Protein AF-A0A7J4QQ68-F1 (afdb_monomer_lite)

Sequence (61 aa):
ARLPTVHGDFNIRVFHENETGFDHVALTLGEMKGPDPVLVRLHSECLTGDAFGSSRCDCGP

Radius of gyration: 14.23 Å; chains: 1; bounding box: 38×22×32 Å

pLDDT: mean 94.86, std 3.99, range [74.38, 97.56]

Secondary structure (DSSP, 8-state):
-EEEETTEEEEEEEEE-TTT--EEEEEE-S---SSSPPP-------IIIIIT--TT-SS--

Structure (mmCIF, N/CA/C/O backbone):
data_AF-A0A7J4QQ68-F1
#
_entry.id   AF-A0A7J4QQ68-F1
#
loop_
_atom_site.group_PDB
_atom_site.id
_atom_site.type_symbol
_atom_site.label_atom_id
_atom_site.label_alt_id
_atom_site.label_comp_id
_atom_site.label_asym_id
_atom_site.label_entity_id
_atom_site.label_seq_id
_atom_site.pdbx_PDB_ins_code
_atom_site.Cartn_x
_atom_site.Cartn_y
_atom_site.Cartn_z
_atom_site.occupancy
_atom_site.B_iso_or_equiv
_atom_site.auth_seq_id
_atom_site.auth_comp_id
_atom_site.auth_asym_id
_atom_site.auth_atom_id
_atom_site.pdbx_PDB_model_num
ATOM 1 N N . ALA A 1 1 ? 6.042 -10.842 0.892 1.00 94.38 1 ALA A N 1
ATOM 2 C CA . ALA A 1 1 ? 5.111 -11.812 0.269 1.00 94.38 1 ALA A CA 1
ATOM 3 C C . ALA A 1 1 ? 4.598 -11.230 -1.048 1.00 94.38 1 ALA A C 1
ATOM 5 O O . ALA A 1 1 ? 4.870 -10.061 -1.301 1.00 94.38 1 ALA A O 1
ATOM 6 N N . ARG A 1 2 ? 3.906 -12.013 -1.885 1.00 96.31 2 ARG A N 1
ATOM 7 C CA . ARG A 1 2 ? 3.258 -11.506 -3.109 1.00 96.31 2 ARG A CA 1
ATOM 8 C C . ARG A 1 2 ? 1.767 -11.274 -2.878 1.00 96.31 2 ARG A C 1
ATOM 10 O O . ARG A 1 2 ? 1.147 -12.065 -2.171 1.00 96.31 2 ARG A O 1
ATOM 17 N N . LEU A 1 3 ? 1.231 -10.207 -3.460 1.00 97.31 3 LEU A N 1
ATOM 18 C CA . LEU A 1 3 ? -0.165 -9.789 -3.401 1.00 97.31 3 LEU A CA 1
ATOM 19 C C . LEU A 1 3 ? -0.664 -9.534 -4.837 1.00 97.31 3 LEU A C 1
ATOM 21 O O . LEU A 1 3 ? -0.486 -8.431 -5.362 1.00 97.31 3 LEU A O 1
ATOM 25 N N . PRO A 1 4 ? -1.270 -10.538 -5.490 1.00 97.12 4 PRO A N 1
ATOM 26 C CA . PRO A 1 4 ? -1.860 -10.356 -6.808 1.00 97.12 4 PRO A CA 1
ATOM 27 C C . PRO A 1 4 ? -3.129 -9.501 -6.710 1.00 97.12 4 PRO A C 1
ATOM 29 O O . PRO A 1 4 ? -4.005 -9.764 -5.888 1.00 97.12 4 PRO A O 1
ATOM 32 N N . THR A 1 5 ? -3.244 -8.492 -7.571 1.00 96.56 5 THR A N 1
ATOM 33 C CA . THR A 1 5 ? -4.405 -7.592 -7.659 1.00 96.56 5 THR A CA 1
ATOM 34 C C . THR A 1 5 ? -4.864 -7.445 -9.111 1.00 96.56 5 THR A C 1
ATOM 36 O O . THR A 1 5 ? -4.148 -7.823 -10.039 1.00 96.56 5 THR A O 1
ATOM 39 N N . VAL A 1 6 ? -6.027 -6.826 -9.333 1.00 96.94 6 VAL A N 1
ATOM 40 C CA . VAL A 1 6 ? -6.501 -6.480 -10.689 1.00 96.94 6 VAL A CA 1
ATOM 41 C C . VAL A 1 6 ? -5.601 -5.459 -11.405 1.00 96.94 6 VAL A C 1
ATOM 43 O O . VAL A 1 6 ? -5.685 -5.324 -12.622 1.00 96.94 6 VAL A O 1
ATOM 46 N N . HIS A 1 7 ? -4.726 -4.763 -10.670 1.00 95.06 7 HIS A N 1
ATOM 47 C CA . HIS A 1 7 ? -3.808 -3.748 -11.196 1.00 95.06 7 HIS A CA 1
ATOM 48 C C . HIS A 1 7 ? -2.375 -4.263 -11.408 1.00 95.06 7 HIS A C 1
ATOM 50 O O . HIS A 1 7 ? -1.535 -3.530 -11.923 1.00 95.06 7 HIS A O 1
ATOM 56 N N . GLY A 1 8 ? -2.077 -5.506 -11.017 1.00 95.19 8 GLY A N 1
ATOM 57 C CA . GLY A 1 8 ? -0.741 -6.096 -11.110 1.00 95.19 8 GLY A CA 1
ATOM 58 C C . GLY A 1 8 ? -0.369 -6.943 -9.894 1.00 95.19 8 GLY A C 1
ATOM 59 O O . GLY A 1 8 ? -1.129 -7.048 -8.928 1.00 95.19 8 GLY A O 1
ATOM 60 N N . ASP A 1 9 ? 0.814 -7.558 -9.953 1.00 96.50 9 ASP A N 1
ATOM 61 C CA . ASP A 1 9 ? 1.378 -8.372 -8.869 1.00 96.50 9 ASP A CA 1
ATOM 62 C C . ASP A 1 9 ? 2.317 -7.512 -8.014 1.00 96.50 9 ASP A C 1
ATOM 64 O O . ASP A 1 9 ? 3.398 -7.119 -8.461 1.00 96.50 9 ASP A O 1
ATOM 68 N N . PHE A 1 10 ? 1.884 -7.192 -6.796 1.00 97.44 10 PHE A N 1
ATOM 69 C CA . PHE A 1 10 ? 2.651 -6.377 -5.861 1.00 97.44 10 PHE A CA 1
ATOM 70 C C . PHE A 1 10 ? 3.436 -7.252 -4.891 1.00 97.44 10 PHE A C 1
ATOM 72 O O . PHE A 1 10 ? 2.986 -8.311 -4.453 1.00 97.44 10 PHE A O 1
ATOM 79 N N . ASN A 1 11 ? 4.590 -6.761 -4.455 1.00 97.31 11 ASN A N 1
ATOM 80 C CA . ASN A 1 11 ? 5.231 -7.278 -3.257 1.00 97.31 11 ASN A CA 1
ATOM 81 C C . ASN A 1 11 ? 4.687 -6.536 -2.038 1.00 97.31 11 ASN A C 1
ATOM 83 O O . ASN A 1 11 ? 4.722 -5.311 -1.984 1.00 97.31 11 ASN A O 1
ATOM 87 N N . ILE A 1 12 ? 4.224 -7.291 -1.046 1.00 97.56 12 ILE A N 1
ATOM 88 C CA . ILE A 1 12 ? 3.758 -6.771 0.239 1.00 97.56 12 ILE A CA 1
ATOM 89 C C . ILE A 1 12 ? 4.800 -7.034 1.329 1.00 97.56 12 ILE A C 1
ATOM 91 O O . ILE A 1 12 ? 5.310 -8.158 1.472 1.00 97.56 12 ILE A O 1
ATOM 95 N N . ARG A 1 13 ? 5.112 -5.995 2.108 1.00 97.31 13 ARG A N 1
ATOM 96 C CA . ARG A 1 13 ? 6.006 -6.056 3.268 1.00 97.31 13 ARG A CA 1
ATOM 97 C C . ARG A 1 13 ? 5.365 -5.375 4.471 1.00 97.31 13 ARG A C 1
ATOM 99 O O . ARG A 1 13 ? 4.847 -4.274 4.339 1.00 97.31 13 ARG A O 1
ATOM 106 N N . VAL A 1 14 ? 5.455 -6.034 5.623 1.00 97.31 14 VAL A N 1
ATOM 107 C CA . VAL A 1 14 ? 4.997 -5.511 6.915 1.00 97.31 14 VAL A CA 1
ATOM 108 C C . VAL A 1 14 ? 6.179 -4.888 7.659 1.00 97.31 14 VAL A C 1
ATOM 110 O O . VAL A 1 14 ? 7.293 -5.422 7.621 1.00 97.31 14 VAL A O 1
ATOM 113 N N . PHE A 1 15 ? 5.927 -3.764 8.316 1.00 97.19 15 PHE A N 1
ATOM 114 C CA . PHE A 1 15 ? 6.834 -3.049 9.200 1.00 97.19 15 PHE A CA 1
ATOM 115 C C . PHE A 1 15 ? 6.177 -2.948 10.570 1.00 97.19 15 PHE A C 1
ATOM 117 O O . PHE A 1 15 ? 5.132 -2.322 10.702 1.00 97.19 15 PHE A O 1
ATOM 124 N N . HIS A 1 16 ? 6.798 -3.561 11.569 1.00 97.38 16 HIS A N 1
ATOM 125 C CA . HIS A 1 16 ? 6.308 -3.530 12.938 1.00 97.38 16 HIS A CA 1
ATOM 126 C C . HIS A 1 16 ? 6.911 -2.339 13.689 1.00 97.38 16 HIS A C 1
ATOM 128 O O . HIS A 1 16 ? 8.134 -2.163 13.699 1.00 97.38 16 HIS A O 1
ATOM 134 N N . GLU A 1 17 ? 6.067 -1.528 14.312 1.00 96.75 17 GLU A N 1
ATOM 135 C CA . GLU A 1 17 ? 6.459 -0.393 15.138 1.00 96.75 17 GLU A CA 1
ATOM 136 C C . GLU A 1 17 ? 6.527 -0.819 16.608 1.00 96.75 17 GLU A C 1
ATOM 138 O O . GLU A 1 17 ? 5.510 -1.003 17.266 1.00 96.75 17 GLU A O 1
ATOM 143 N N . ASN A 1 18 ? 7.741 -0.958 17.147 1.00 95.81 18 ASN A N 1
ATOM 144 C CA . ASN A 1 18 ? 7.943 -1.504 18.495 1.00 95.81 18 ASN A CA 1
ATOM 145 C C . ASN A 1 18 ? 7.357 -0.635 19.624 1.00 95.81 18 ASN A C 1
ATOM 147 O O . ASN A 1 18 ? 7.071 -1.156 20.698 1.00 95.81 18 ASN A O 1
ATOM 151 N N . GLU A 1 19 ? 7.235 0.680 19.421 1.00 97.25 19 GLU A N 1
ATOM 152 C CA . GLU A 1 19 ? 6.773 1.605 20.467 1.00 97.25 19 GLU A CA 1
ATOM 153 C C . GLU A 1 19 ? 5.255 1.554 20.658 1.00 97.25 19 GLU A C 1
ATOM 155 O O . GLU A 1 19 ? 4.766 1.609 21.785 1.00 97.25 19 GLU A O 1
ATOM 160 N N . THR A 1 20 ? 4.510 1.426 19.561 1.00 96.31 20 THR A N 1
ATOM 161 C CA . THR A 1 20 ? 3.041 1.407 19.555 1.00 96.31 20 THR A CA 1
ATOM 162 C C . THR A 1 20 ? 2.477 -0.011 19.455 1.00 96.31 20 THR A C 1
ATOM 164 O O . THR A 1 20 ? 1.339 -0.254 19.854 1.00 96.31 20 THR A O 1
ATOM 167 N N . GLY A 1 21 ? 3.270 -0.949 18.932 1.00 96.06 21 GLY A N 1
ATOM 168 C CA . GLY A 1 21 ? 2.858 -2.304 18.579 1.00 96.06 21 GLY A CA 1
ATOM 169 C C . GLY A 1 21 ? 2.084 -2.393 17.261 1.00 96.06 21 GLY A C 1
ATOM 170 O O . GLY A 1 21 ? 1.540 -3.457 16.967 1.00 96.06 21 GLY A O 1
ATOM 171 N N . PHE A 1 22 ? 1.995 -1.308 16.484 1.00 96.25 22 PHE A N 1
ATOM 172 C CA . PHE A 1 22 ? 1.250 -1.300 15.226 1.00 96.25 22 PHE A CA 1
ATOM 173 C C . PHE A 1 22 ? 2.046 -1.883 14.061 1.00 96.25 22 PHE A C 1
ATOM 175 O O . PHE A 1 22 ? 3.267 -1.750 13.972 1.00 96.25 22 PHE A O 1
ATOM 182 N N . ASP A 1 23 ? 1.315 -2.493 13.133 1.00 97.25 23 ASP A N 1
ATOM 183 C CA . ASP A 1 23 ? 1.851 -2.999 11.879 1.00 97.25 23 ASP A CA 1
ATOM 184 C C . ASP A 1 23 ? 1.480 -2.060 10.734 1.00 97.25 23 ASP A C 1
ATOM 186 O O . ASP A 1 23 ? 0.310 -1.769 10.493 1.00 97.25 23 ASP A O 1
ATOM 190 N N . HIS A 1 24 ? 2.490 -1.640 9.982 1.00 97.12 24 HIS A N 1
ATOM 191 C CA . HIS A 1 24 ? 2.347 -0.835 8.775 1.00 97.12 24 HIS A CA 1
ATOM 192 C C . HIS A 1 24 ? 2.708 -1.668 7.550 1.00 97.12 24 HIS A C 1
ATOM 194 O O . HIS A 1 24 ? 3.543 -2.572 7.617 1.00 97.12 24 HIS A O 1
ATOM 200 N N . VAL A 1 25 ? 2.113 -1.366 6.399 1.00 97.56 25 VAL A N 1
ATOM 201 C CA . VAL A 1 25 ? 2.305 -2.154 5.177 1.00 97.56 25 VAL A CA 1
ATOM 202 C C . VAL A 1 25 ? 2.823 -1.280 4.044 1.00 97.56 25 VAL A C 1
ATOM 204 O O . VAL A 1 25 ? 2.304 -0.195 3.801 1.00 97.56 25 VAL A O 1
ATOM 207 N N . ALA A 1 26 ? 3.809 -1.784 3.300 1.00 97.31 26 ALA A N 1
ATOM 208 C CA . ALA A 1 26 ? 4.199 -1.222 2.012 1.00 97.31 26 ALA A CA 1
ATOM 209 C C . ALA A 1 26 ? 3.915 -2.205 0.87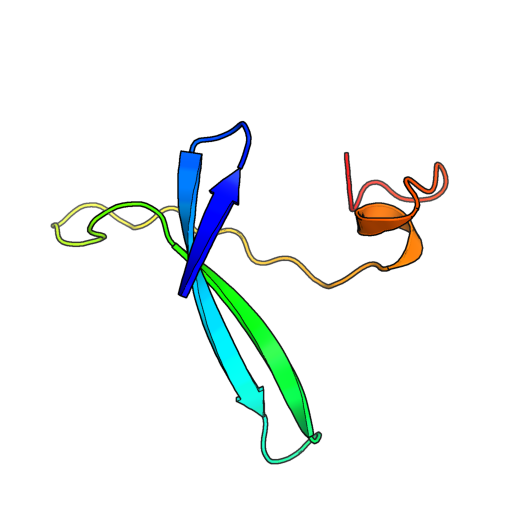5 1.00 97.31 26 ALA A C 1
ATOM 211 O O . ALA A 1 26 ? 4.249 -3.393 0.962 1.00 97.31 26 ALA A O 1
ATOM 212 N N . LEU A 1 27 ? 3.348 -1.673 -0.207 1.00 97.44 27 LEU A N 1
ATOM 213 C CA . LEU A 1 27 ? 3.165 -2.356 -1.482 1.00 97.44 27 LEU A CA 1
ATOM 214 C C . LEU A 1 27 ? 4.175 -1.799 -2.485 1.00 97.44 27 LEU A C 1
ATOM 216 O O . LEU A 1 27 ? 4.259 -0.587 -2.671 1.00 97.44 27 LEU A O 1
ATOM 220 N N . THR A 1 28 ? 4.946 -2.671 -3.132 1.00 96.75 28 THR A N 1
ATOM 221 C CA . THR A 1 28 ? 5.937 -2.275 -4.141 1.00 96.75 28 THR A CA 1
ATOM 222 C C . THR A 1 28 ? 5.713 -3.017 -5.451 1.00 96.75 28 THR A C 1
ATOM 224 O O . TH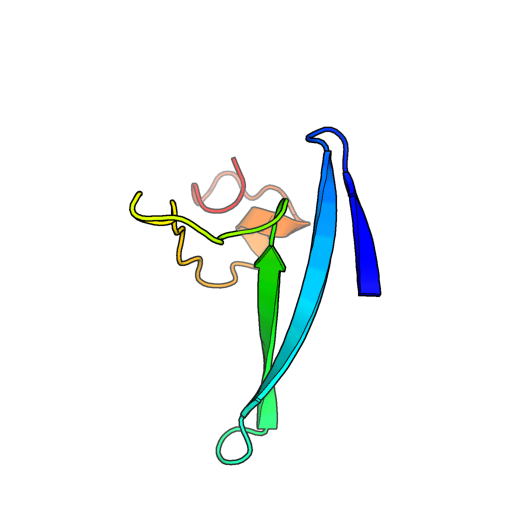R A 1 28 ? 5.328 -4.188 -5.461 1.00 96.75 28 THR A O 1
ATOM 227 N N . LEU A 1 29 ? 5.957 -2.329 -6.567 1.00 95.25 29 LEU A N 1
ATOM 228 C CA . LEU A 1 29 ? 5.792 -2.860 -7.918 1.00 9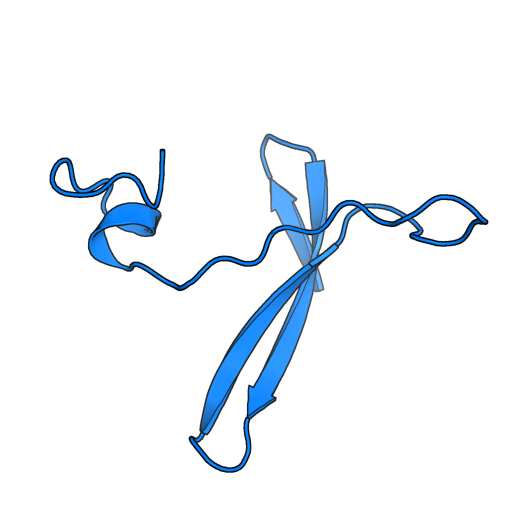5.25 29 LEU A CA 1
ATOM 229 C C . LEU A 1 29 ? 7.108 -2.729 -8.692 1.00 95.25 29 LEU A C 1
ATOM 231 O O . LEU A 1 29 ? 7.657 -1.635 -8.802 1.00 95.25 29 LEU A O 1
ATOM 235 N N . GLY A 1 30 ? 7.593 -3.843 -9.246 1.00 91.31 30 GLY A N 1
ATOM 236 C CA . GLY A 1 30 ? 8.819 -3.880 -10.050 1.00 91.31 30 GLY A CA 1
ATOM 237 C C . GLY A 1 30 ? 10.113 -3.617 -9.269 1.00 91.31 30 GLY A C 1
ATOM 238 O O . GLY A 1 30 ? 10.159 -3.670 -8.038 1.00 91.31 30 GLY A O 1
ATOM 239 N N . GLU A 1 31 ? 11.193 -3.360 -10.011 1.00 85.81 31 GLU A N 1
ATOM 240 C CA . GLU A 1 31 ? 12.498 -3.019 -9.447 1.00 85.81 31 GLU A CA 1
ATOM 241 C C . GLU A 1 31 ? 12.695 -1.502 -9.478 1.00 85.81 31 GLU A C 1
ATOM 243 O O . GLU A 1 31 ? 12.943 -0.914 -10.524 1.00 85.81 31 GLU A O 1
ATOM 248 N N . MET A 1 32 ? 12.602 -0.863 -8.311 1.00 89.50 32 MET A N 1
ATOM 249 C CA . MET A 1 32 ? 12.795 0.583 -8.108 1.00 89.50 32 MET A CA 1
ATOM 250 C C . MET A 1 32 ? 14.283 0.989 -8.182 1.00 89.50 32 MET A C 1
ATOM 252 O O . MET A 1 32 ? 14.779 1.747 -7.351 1.00 89.50 32 MET A O 1
ATOM 256 N N . LYS A 1 33 ? 15.031 0.404 -9.121 1.00 87.12 33 LYS A N 1
ATOM 257 C CA . LYS A 1 33 ? 16.462 0.641 -9.327 1.00 87.12 33 LYS A CA 1
ATOM 258 C C . LYS A 1 33 ? 16.631 1.505 -10.568 1.00 87.12 33 LYS A C 1
ATOM 260 O O . LYS A 1 33 ? 16.259 1.092 -11.660 1.00 87.12 33 LYS A O 1
ATOM 265 N N . GLY A 1 34 ? 17.224 2.679 -10.413 1.00 85.94 34 GLY A N 1
ATOM 266 C CA . GLY A 1 34 ? 17.474 3.584 -11.527 1.00 85.94 34 GLY A CA 1
ATOM 267 C C . GLY A 1 34 ? 17.743 5.007 -11.050 1.00 85.94 34 GLY A C 1
ATOM 268 O O . GLY A 1 34 ? 17.654 5.274 -9.852 1.00 85.94 34 GLY A O 1
ATOM 269 N N . PRO A 1 35 ? 18.101 5.912 -11.973 1.00 91.50 35 PRO A N 1
ATOM 270 C CA . PRO A 1 35 ? 18.261 7.330 -11.666 1.00 91.50 35 PRO A CA 1
ATOM 271 C C . PRO A 1 35 ? 16.914 8.040 -11.463 1.00 91.50 35 PRO A C 1
ATOM 273 O O . PRO A 1 35 ? 16.879 9.103 -10.843 1.00 91.50 35 PRO A O 1
ATOM 276 N N . ASP A 1 36 ? 15.824 7.468 -11.982 1.00 92.12 36 ASP A N 1
ATOM 277 C CA . ASP A 1 36 ? 14.505 8.087 -11.943 1.00 92.12 36 ASP A CA 1
ATOM 278 C C . ASP A 1 36 ? 13.885 8.011 -10.537 1.00 92.12 36 ASP A C 1
ATOM 280 O O . ASP A 1 36 ? 13.972 6.970 -9.874 1.00 92.12 36 ASP A O 1
ATOM 284 N N . PRO A 1 37 ? 13.224 9.086 -10.070 1.00 93.75 37 PRO A N 1
ATOM 285 C CA . PRO A 1 37 ? 12.510 9.068 -8.802 1.00 93.75 37 PRO A CA 1
ATOM 286 C C . PRO A 1 37 ? 11.404 8.011 -8.772 1.00 93.75 37 PRO A C 1
ATOM 288 O O . PRO A 1 37 ? 10.652 7.830 -9.729 1.00 93.75 37 PRO A O 1
ATOM 291 N N . VAL A 1 38 ? 11.259 7.360 -7.621 1.00 94.44 38 VAL A N 1
ATOM 292 C CA . VAL A 1 38 ? 10.198 6.378 -7.387 1.00 94.44 38 VAL A CA 1
ATOM 293 C C . VAL A 1 38 ? 8.879 7.099 -7.116 1.00 94.44 38 VAL A C 1
ATOM 295 O O . VAL A 1 38 ? 8.819 7.996 -6.275 1.00 94.44 38 VAL A O 1
ATOM 298 N N . LEU A 1 39 ? 7.805 6.683 -7.791 1.00 94.94 39 LEU A N 1
ATOM 299 C CA . LEU A 1 39 ? 6.455 7.151 -7.484 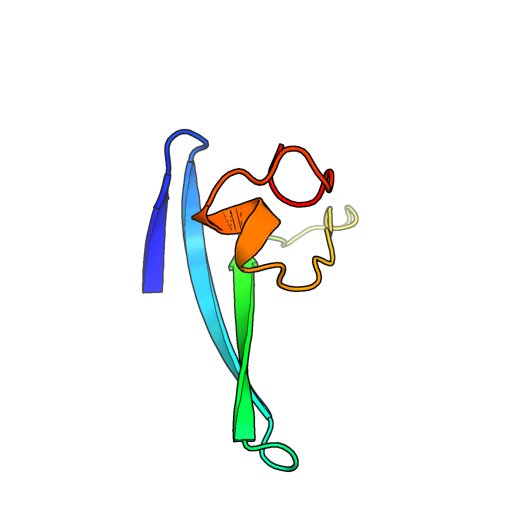1.00 94.94 39 LEU A CA 1
ATOM 300 C C . LEU A 1 39 ? 5.999 6.574 -6.138 1.00 94.94 39 LEU A C 1
ATOM 302 O O . LEU A 1 39 ? 5.950 5.356 -5.967 1.00 94.94 39 LEU A O 1
ATOM 306 N N . VAL A 1 40 ? 5.639 7.446 -5.195 1.00 96.12 40 VAL A N 1
ATOM 307 C CA . VAL A 1 40 ? 5.228 7.055 -3.840 1.00 96.12 40 VAL A CA 1
ATOM 308 C C . VAL A 1 40 ? 3.858 7.636 -3.511 1.00 96.12 40 VAL A C 1
ATOM 310 O O . VAL A 1 40 ? 3.592 8.814 -3.746 1.00 96.12 40 VAL A O 1
ATOM 313 N N . ARG A 1 41 ? 3.007 6.808 -2.903 1.00 96.81 41 ARG A N 1
ATOM 314 C CA . ARG A 1 41 ? 1.760 7.214 -2.254 1.00 96.81 41 ARG A CA 1
ATOM 315 C C . ARG A 1 41 ? 1.831 6.812 -0.786 1.00 96.81 41 ARG A C 1
ATOM 317 O O . ARG A 1 41 ? 2.029 5.640 -0.486 1.00 96.81 41 ARG A O 1
ATOM 324 N N . LEU A 1 42 ? 1.644 7.780 0.108 1.00 96.75 42 LEU A N 1
ATOM 325 C CA . LEU A 1 42 ? 1.414 7.525 1.526 1.00 96.75 42 LEU A CA 1
ATOM 326 C C . LEU A 1 42 ? -0.096 7.544 1.774 1.00 96.75 42 LEU A C 1
ATOM 328 O O . LEU A 1 42 ? -0.775 8.485 1.362 1.00 96.75 42 LEU A O 1
ATOM 332 N N . HIS A 1 43 ? -0.611 6.491 2.398 1.00 96.44 43 HIS A N 1
ATOM 333 C CA . HIS A 1 43 ? -2.034 6.318 2.674 1.00 96.44 43 HIS A CA 1
ATOM 334 C C . HIS A 1 43 ? -2.226 6.033 4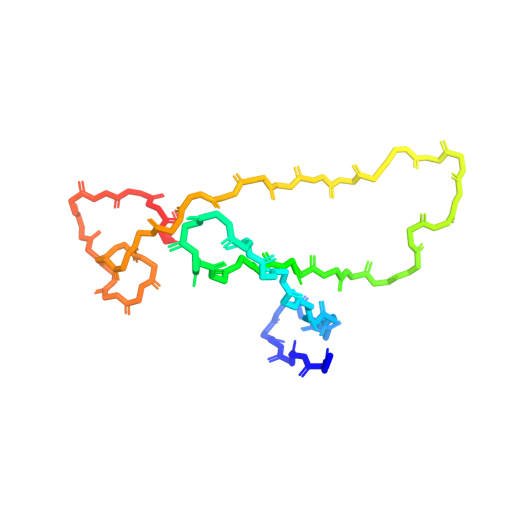.157 1.00 96.44 43 HIS A C 1
ATOM 336 O O . HIS A 1 43 ? -1.557 5.159 4.704 1.00 96.44 43 HIS A O 1
ATOM 342 N N . SER A 1 44 ? -3.122 6.778 4.797 1.00 95.94 44 SER A N 1
ATOM 343 C CA . SER A 1 44 ? -3.556 6.489 6.161 1.00 95.94 44 SER A CA 1
ATOM 344 C C . SER A 1 44 ? -4.728 5.523 6.102 1.00 95.94 44 SER A C 1
ATOM 346 O O . SER A 1 44 ? -5.685 5.775 5.376 1.00 95.94 44 SER A O 1
ATOM 348 N N . GLU A 1 45 ? -4.654 4.443 6.875 1.00 96.44 45 GLU A N 1
ATOM 349 C CA . GLU A 1 45 ? -5.729 3.459 6.983 1.00 96.44 45 GLU A CA 1
ATOM 350 C C . GLU A 1 45 ? -7.073 4.129 7.298 1.00 96.44 45 GLU A C 1
ATOM 352 O O . GLU A 1 45 ? -7.203 4.883 8.267 1.00 96.44 45 GLU A O 1
ATOM 357 N N . CYS A 1 46 ? -8.096 3.795 6.513 1.00 97.56 46 CYS A N 1
ATOM 358 C CA . CYS A 1 46 ? -9.476 4.131 6.815 1.00 97.56 46 CYS A CA 1
ATOM 359 C C . CYS A 1 46 ? -10.351 2.889 6.663 1.00 97.56 46 CYS A C 1
ATOM 361 O O . CYS A 1 46 ? -10.880 2.622 5.589 1.00 97.56 46 CYS A O 1
ATOM 363 N N . LEU A 1 47 ? -10.579 2.149 7.752 1.00 96.69 47 LEU A N 1
ATOM 364 C CA . LEU A 1 47 ? -11.377 0.917 7.716 1.00 96.69 47 LEU A CA 1
ATOM 365 C C . LEU A 1 47 ? -12.748 1.098 7.035 1.00 96.69 47 LEU A C 1
ATOM 367 O O . LEU A 1 47 ? -13.185 0.261 6.247 1.00 96.69 47 LEU A O 1
ATOM 371 N N . THR A 1 48 ? -13.440 2.200 7.325 1.00 97.00 48 THR A N 1
ATOM 372 C CA . THR A 1 48 ? -14.768 2.466 6.762 1.00 97.00 48 THR A CA 1
ATOM 373 C C . THR A 1 48 ? -14.727 2.826 5.282 1.00 97.00 48 THR A C 1
ATOM 375 O O . THR A 1 48 ? -15.622 2.411 4.548 1.00 97.00 48 THR A O 1
ATOM 378 N N . GLY A 1 49 ? -13.717 3.569 4.832 1.00 97.12 49 GLY A N 1
ATOM 379 C CA . GLY A 1 49 ? -13.541 3.929 3.426 1.00 97.12 49 GLY A CA 1
ATOM 380 C C . GLY A 1 49 ? -12.994 2.769 2.600 1.00 97.12 49 GLY A C 1
ATOM 381 O O . GLY A 1 49 ? -13.623 2.356 1.630 1.00 97.12 49 GLY A O 1
ATOM 382 N N . ASP A 1 50 ? -11.866 2.212 3.031 1.00 95.56 50 ASP A N 1
ATOM 383 C CA . ASP A 1 50 ? -11.050 1.270 2.265 1.00 95.56 50 ASP A CA 1
ATOM 384 C C . ASP A 1 50 ? -11.697 -0.120 2.172 1.00 95.56 50 ASP A C 1
ATOM 386 O O . ASP A 1 50 ? -11.657 -0.754 1.120 1.00 95.56 50 ASP A O 1
ATOM 390 N N . ALA A 1 51 ? -12.313 -0.604 3.261 1.00 95.62 51 ALA A N 1
ATOM 391 C CA . ALA A 1 51 ? -12.876 -1.958 3.318 1.00 95.62 51 ALA A CA 1
ATOM 392 C C . ALA A 1 51 ? -14.403 -1.996 3.161 1.00 95.62 51 ALA A C 1
ATOM 394 O O . ALA A 1 51 ? -14.936 -2.927 2.558 1.00 95.62 51 ALA A O 1
ATOM 395 N N . PHE A 1 52 ? -15.119 -1.003 3.704 1.00 95.62 52 PHE A N 1
ATOM 396 C CA . PHE A 1 52 ? -16.589 -0.971 3.679 1.00 95.62 52 PHE A CA 1
ATOM 397 C C . PHE A 1 52 ? -17.184 -0.036 2.618 1.00 95.62 52 PHE A C 1
ATOM 399 O O . PHE A 1 52 ? -18.405 -0.010 2.465 1.00 95.62 52 PHE A O 1
ATOM 406 N N . GLY A 1 53 ? -16.363 0.721 1.880 1.00 94.31 53 GLY A N 1
ATOM 407 C CA . GLY A 1 53 ? -16.838 1.600 0.806 1.00 94.31 53 GLY A CA 1
ATOM 408 C C . GLY A 1 53 ? -17.735 2.740 1.301 1.00 94.31 53 GLY A C 1
ATOM 409 O O . GLY A 1 53 ? -18.712 3.100 0.644 1.00 94.31 53 GLY A O 1
ATOM 410 N N . SER A 1 54 ? -17.450 3.277 2.490 1.00 96.06 54 SER A N 1
ATOM 411 C CA . SER A 1 54 ? -18.212 4.369 3.103 1.00 96.06 54 SER A CA 1
ATOM 412 C C . SER A 1 54 ? -18.359 5.564 2.161 1.00 96.06 54 SER A C 1
ATOM 414 O O . SER A 1 54 ? -17.375 6.163 1.752 1.00 96.06 54 SER A O 1
ATOM 416 N N . SER A 1 55 ? -19.595 6.011 1.923 1.00 94.94 55 SER A N 1
ATOM 417 C CA . SER A 1 55 ? -19.877 7.225 1.136 1.00 94.94 55 SER A CA 1
ATOM 418 C C . SER A 1 55 ? -19.658 8.536 1.908 1.00 94.94 55 SER A C 1
ATOM 420 O O . SER A 1 55 ? -20.020 9.605 1.424 1.00 94.94 55 SER A O 1
ATOM 422 N N . ARG A 1 56 ? -19.138 8.468 3.142 1.00 95.94 56 ARG A N 1
ATOM 423 C CA . ARG A 1 56 ? -18.834 9.649 3.973 1.00 95.94 56 ARG A CA 1
ATOM 424 C C . ARG A 1 56 ? -17.396 10.148 3.823 1.00 95.94 56 ARG A C 1
ATOM 426 O O . ARG A 1 56 ? -17.100 11.228 4.323 1.00 95.94 56 ARG A O 1
ATOM 433 N N . CYS A 1 57 ? -16.519 9.367 3.201 1.00 95.31 57 CYS A N 1
ATOM 434 C CA . CYS A 1 57 ? -15.127 9.724 2.945 1.00 95.31 57 CYS A CA 1
ATOM 435 C C . CYS A 1 57 ? -14.699 9.230 1.558 1.00 95.31 57 CYS A C 1
ATOM 437 O O . CYS A 1 57 ? -15.390 8.431 0.933 1.00 95.31 57 CYS A O 1
ATOM 439 N N . ASP A 1 58 ? -13.558 9.723 1.099 1.00 92.19 58 ASP A N 1
ATOM 440 C CA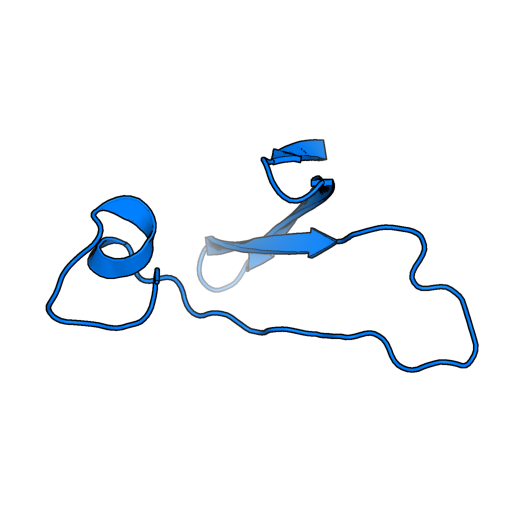 . ASP A 1 58 ? -12.936 9.475 -0.204 1.00 92.19 58 ASP A CA 1
ATOM 441 C C . ASP A 1 58 ? -11.619 8.685 -0.070 1.00 92.19 58 ASP A C 1
ATOM 443 O O . ASP A 1 58 ? -10.708 8.824 -0.875 1.00 92.19 58 ASP A O 1
ATOM 447 N N . CYS A 1 59 ? -11.473 7.884 0.992 1.00 94.31 59 CYS A N 1
ATOM 448 C CA . CYS A 1 59 ? -10.225 7.158 1.248 1.00 94.31 59 CYS A CA 1
ATOM 449 C C . CYS A 1 59 ? -10.043 5.931 0.339 1.00 94.31 59 CYS A C 1
ATOM 451 O O . CYS A 1 59 ? -8.923 5.651 -0.081 1.00 94.31 59 CYS A O 1
ATOM 453 N N . GLY A 1 60 ? -11.134 5.212 0.056 1.00 84.75 60 GLY A N 1
ATOM 454 C CA . GLY A 1 60 ? -11.113 3.977 -0.734 1.00 84.75 60 GLY A CA 1
ATOM 455 C C . GLY A 1 60 ? -11.235 4.201 -2.249 1.00 84.75 60 GLY A C 1
ATOM 456 O O . GLY A 1 60 ? -10.432 3.633 -2.992 1.00 84.75 60 GLY A O 1
ATOM 457 N N . PRO A 1 61 ? -12.240 4.969 -2.719 1.00 74.38 61 PRO A N 1
ATOM 458 C CA . PRO A 1 61 ? -12.423 5.308 -4.134 1.00 74.38 61 PRO A CA 1
ATOM 459 C C . PRO A 1 61 ? -11.549 6.470 -4.620 1.00 74.38 61 PRO A C 1
ATOM 461 O O . PRO A 1 61 ? -11.396 7.450 -3.862 1.00 74.38 61 PRO A O 1
#

Foldseek 3Di:
DWDQDPVGIWDKDWDADPVVRDIDIDTHDDDPDDPDDDDDDDADDDCCCCPVVDPVDDRND